Protein AF-A0A1H2G7U3-F1 (afdb_monomer_lite)

Sequence (106 aa):
MESLDAFADEEAVSAIGTDEIIETWYDYMDDDRLGFYNEPVFSAEELNALRRFHNLLECSWQNVPTTWRPDELEGCTAWSGLVAAAREERAIFLQRGRSDEERENT

Secondary structure (DSSP, 8-state):
-HHHH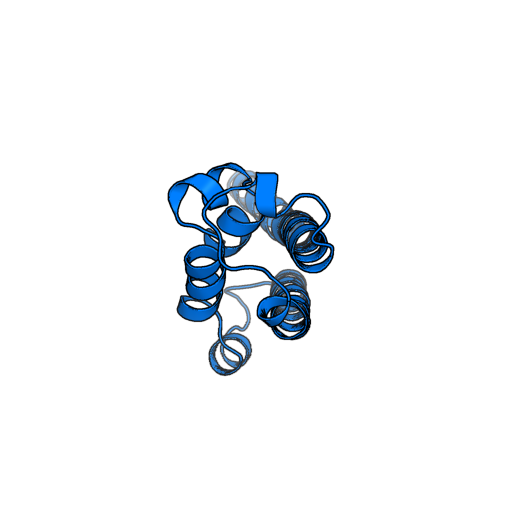HHH-HHHHHHHHHHHHHHHHHHH--HHHHHH--TTTS-HHHHHHHHHHHHHHHHHGGGS---S-GGGGTT-HHHHHHHHHHHHHHHHHHHHHHHHHHHTT-

pLDDT: mean 80.7, std 15.26, range [36.56, 93.81]

Structure (mmCIF, N/CA/C/O backbone):
data_AF-A0A1H2G7U3-F1
#
_entry.id   AF-A0A1H2G7U3-F1
#
loop_
_atom_site.group_PDB
_atom_site.id
_atom_site.type_symbol
_atom_site.label_atom_id
_atom_site.label_alt_id
_atom_site.label_comp_id
_atom_site.label_asym_id
_atom_site.label_entity_id
_atom_site.label_seq_id
_atom_site.pdbx_PDB_ins_code
_atom_site.Cartn_x
_atom_site.Cartn_y
_atom_site.Cartn_z
_atom_site.occupancy
_atom_site.B_iso_or_equiv
_atom_site.auth_seq_id
_atom_site.auth_comp_id
_atom_site.auth_asym_id
_atom_site.auth_atom_id
_atom_site.pdbx_PDB_model_num
ATOM 1 N N . MET A 1 1 ? -0.268 0.203 10.593 1.00 58.94 1 MET A N 1
ATOM 2 C CA . MET A 1 1 ? -0.189 1.291 9.592 1.00 58.94 1 MET A CA 1
ATOM 3 C C . MET A 1 1 ? 1.147 1.293 8.868 1.00 58.94 1 MET A C 1
ATOM 5 O O . MET A 1 1 ? 1.173 1.716 7.732 1.00 58.94 1 MET A O 1
ATOM 9 N N . GLU A 1 2 ? 2.222 0.772 9.458 1.00 65.62 2 GLU A N 1
ATOM 10 C CA . GLU A 1 2 ? 3.542 0.683 8.810 1.00 65.62 2 GLU A CA 1
ATOM 11 C C . GLU A 1 2 ? 3.510 0.059 7.399 1.00 65.62 2 GLU A C 1
ATOM 13 O O . GLU A 1 2 ? 4.265 0.469 6.525 1.00 65.62 2 GLU A O 1
ATOM 18 N N . SER A 1 3 ? 2.563 -0.844 7.129 1.00 75.56 3 SER A N 1
ATOM 19 C CA . SER A 1 3 ? 2.320 -1.407 5.799 1.00 75.56 3 SER A CA 1
ATOM 20 C C . SER A 1 3 ? 1.822 -0.384 4.766 1.00 75.56 3 SER A C 1
ATOM 22 O O . SER A 1 3 ? 2.301 -0.409 3.644 1.00 75.56 3 SER A O 1
ATOM 24 N N . LEU A 1 4 ? 0.927 0.556 5.105 1.00 82.06 4 LEU A N 1
ATOM 25 C CA . LEU A 1 4 ? 0.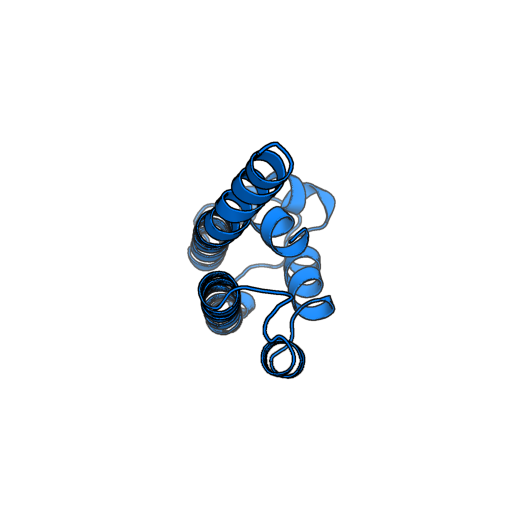534 1.634 4.172 1.00 82.06 4 LEU A CA 1
ATOM 26 C C . LEU A 1 4 ? 1.649 2.671 3.995 1.00 82.06 4 LEU A C 1
ATOM 28 O O . LEU A 1 4 ? 1.784 3.243 2.915 1.00 82.06 4 LEU A O 1
ATOM 32 N N . ASP A 1 5 ? 2.448 2.910 5.038 1.00 83.19 5 ASP A N 1
ATOM 33 C CA . ASP A 1 5 ? 3.632 3.768 4.959 1.00 83.19 5 ASP A CA 1
ATOM 34 C C . ASP A 1 5 ? 4.647 3.224 3.942 1.00 83.19 5 ASP A C 1
ATOM 36 O O . ASP A 1 5 ? 5.147 3.998 3.130 1.00 83.19 5 ASP A O 1
ATOM 40 N N . ALA A 1 6 ? 4.865 1.905 3.902 1.00 85.12 6 ALA A N 1
ATOM 41 C CA . ALA A 1 6 ? 5.773 1.268 2.944 1.00 85.12 6 ALA A CA 1
ATOM 42 C C . ALA A 1 6 ? 5.347 1.448 1.472 1.00 85.12 6 ALA A C 1
ATOM 44 O O . ALA A 1 6 ? 6.200 1.569 0.601 1.00 85.12 6 ALA A O 1
ATOM 45 N N . PHE A 1 7 ? 4.042 1.514 1.178 1.00 86.94 7 PHE A N 1
ATOM 46 C CA . PHE A 1 7 ? 3.555 1.854 -0.170 1.00 86.94 7 PHE A CA 1
ATOM 47 C C . PHE A 1 7 ? 3.611 3.358 -0.461 1.00 86.94 7 PHE A C 1
ATOM 49 O O . PHE A 1 7 ? 3.745 3.762 -1.612 1.00 86.94 7 PHE A O 1
ATOM 56 N N . ALA A 1 8 ? 3.437 4.205 0.554 1.00 85.56 8 ALA A N 1
ATOM 57 C CA . ALA A 1 8 ? 3.403 5.655 0.377 1.00 85.56 8 ALA A CA 1
ATOM 58 C C . ALA A 1 8 ? 4.802 6.278 0.217 1.00 85.56 8 ALA A C 1
ATOM 60 O O . ALA A 1 8 ? 4.906 7.385 -0.334 1.00 85.56 8 ALA A O 1
ATOM 61 N N . ASP A 1 9 ? 5.829 5.580 0.705 1.00 85.94 9 ASP A N 1
ATOM 62 C CA . ASP A 1 9 ? 7.229 5.982 0.713 1.00 85.94 9 ASP A CA 1
ATOM 63 C C . ASP A 1 9 ? 7.991 5.446 -0.509 1.00 85.94 9 ASP A C 1
ATOM 65 O O . ASP A 1 9 ? 8.062 4.248 -0.764 1.00 85.94 9 ASP A O 1
ATOM 69 N N . GLU A 1 10 ? 8.572 6.353 -1.293 1.00 78.56 10 GLU A N 1
ATOM 70 C CA . GLU A 1 10 ? 9.302 5.989 -2.515 1.00 78.56 10 GLU A CA 1
ATOM 71 C C . GLU A 1 10 ? 10.687 5.393 -2.204 1.00 78.56 10 GLU A C 1
ATOM 73 O O . GLU A 1 10 ? 11.230 4.625 -3.004 1.00 78.56 10 GLU A O 1
ATOM 78 N N . GLU A 1 11 ? 11.249 5.695 -1.029 1.00 85.69 11 GLU A N 1
ATOM 79 C CA . GLU A 1 11 ? 12.526 5.133 -0.585 1.00 85.69 11 GLU A CA 1
ATOM 80 C C . GLU A 1 11 ? 12.384 3.662 -0.160 1.00 85.69 11 GLU A C 1
ATOM 82 O O . GLU A 1 11 ? 13.326 2.885 -0.337 1.00 85.69 11 GLU A O 1
ATOM 87 N N . ALA A 1 12 ? 11.196 3.238 0.285 1.00 87.38 12 ALA A N 1
ATOM 88 C CA . ALA A 1 12 ? 10.892 1.854 0.643 1.00 87.38 12 ALA A CA 1
ATOM 89 C C . ALA A 1 12 ? 11.186 0.871 -0.500 1.00 87.38 12 ALA A C 1
ATOM 91 O O . ALA A 1 12 ? 11.768 -0.188 -0.265 1.00 87.38 12 ALA A O 1
ATOM 92 N N . VAL A 1 13 ? 10.885 1.236 -1.753 1.00 90.25 13 VAL A N 1
ATOM 93 C CA . VAL A 1 13 ? 11.193 0.387 -2.921 1.00 90.25 13 VAL A CA 1
ATOM 94 C C . VAL A 1 13 ? 12.695 0.144 -3.039 1.00 90.25 13 VAL A C 1
ATOM 96 O O . VAL A 1 13 ? 13.121 -0.969 -3.332 1.00 90.25 13 VAL A O 1
ATOM 99 N N . SER A 1 14 ? 13.506 1.168 -2.780 1.00 90.88 14 SER A N 1
ATOM 100 C CA . SER A 1 14 ? 14.966 1.038 -2.829 1.00 90.88 14 SER A CA 1
ATOM 101 C C . SER A 1 14 ? 15.524 0.262 -1.633 1.00 90.88 14 SER A C 1
ATOM 103 O O . SER A 1 14 ? 16.608 -0.313 -1.724 1.00 90.88 14 SER A O 1
ATOM 105 N N . ALA A 1 15 ? 14.807 0.264 -0.507 1.00 91.31 15 ALA A N 1
ATOM 106 C CA . ALA A 1 15 ? 15.235 -0.363 0.736 1.00 91.31 15 ALA A CA 1
ATOM 107 C C . ALA A 1 15 ? 14.906 -1.862 0.804 1.00 91.31 15 ALA A C 1
ATOM 109 O O . ALA A 1 15 ? 15.753 -2.641 1.243 1.00 91.31 15 ALA A O 1
ATOM 110 N N . ILE A 1 16 ? 13.695 -2.252 0.395 1.00 91.12 16 ILE A N 1
ATOM 111 C CA . ILE A 1 16 ? 13.171 -3.620 0.552 1.00 91.12 16 ILE A CA 1
ATOM 112 C C . ILE A 1 16 ? 12.583 -4.210 -0.741 1.00 91.12 16 ILE A C 1
ATOM 114 O O . ILE A 1 16 ? 12.420 -5.419 -0.840 1.00 91.12 16 ILE A O 1
ATOM 118 N N . GLY A 1 17 ? 12.335 -3.395 -1.769 1.00 92.62 17 GLY A N 1
ATOM 119 C CA . GLY A 1 17 ? 11.762 -3.852 -3.037 1.00 92.62 17 GLY A CA 1
ATOM 120 C C . GLY A 1 17 ? 10.236 -3.983 -3.018 1.00 92.62 17 GLY A C 1
ATOM 121 O O . GLY A 1 17 ? 9.600 -4.033 -1.969 1.00 92.62 17 GLY A O 1
ATOM 122 N N . THR A 1 18 ? 9.628 -4.014 -4.206 1.00 91.94 18 THR A N 1
ATOM 123 C CA . THR A 1 18 ? 8.161 -4.060 -4.361 1.00 91.94 18 THR A CA 1
ATOM 124 C C . THR A 1 18 ? 7.527 -5.339 -3.825 1.00 91.94 18 THR A C 1
ATOM 126 O O . THR A 1 18 ? 6.408 -5.286 -3.328 1.00 91.94 18 THR A O 1
ATOM 129 N N . ASP A 1 19 ? 8.239 -6.462 -3.900 1.00 92.94 19 ASP A N 1
ATOM 130 C CA . ASP A 1 19 ? 7.779 -7.769 -3.416 1.00 92.94 19 ASP A CA 1
ATOM 131 C C . ASP A 1 19 ? 7.612 -7.765 -1.893 1.00 92.94 19 ASP A C 1
ATOM 133 O O . ASP A 1 19 ? 6.504 -7.954 -1.401 1.00 92.94 19 ASP A O 1
ATOM 137 N N . GLU A 1 20 ? 8.658 -7.380 -1.154 1.00 92.00 20 GLU A N 1
ATOM 138 C CA . GLU A 1 20 ? 8.612 -7.282 0.311 1.00 92.00 20 GLU A CA 1
ATOM 139 C C . GLU A 1 20 ? 7.592 -6.240 0.792 1.00 92.00 20 GLU A C 1
ATOM 141 O O . GLU A 1 20 ? 6.944 -6.443 1.817 1.00 92.00 20 GLU A O 1
ATOM 146 N N . ILE A 1 21 ? 7.398 -5.128 0.067 1.00 91.75 21 ILE A N 1
ATOM 147 C CA . ILE A 1 21 ? 6.345 -4.145 0.395 1.00 91.75 21 ILE A CA 1
ATOM 148 C C . ILE A 1 21 ? 4.957 -4.798 0.314 1.00 91.75 21 ILE A C 1
ATOM 150 O O . ILE A 1 21 ? 4.121 -4.601 1.200 1.00 91.75 21 ILE A O 1
ATOM 154 N N . ILE A 1 22 ? 4.711 -5.587 -0.734 1.00 91.50 22 ILE A N 1
ATOM 155 C CA . ILE A 1 22 ? 3.449 -6.302 -0.935 1.00 91.50 22 ILE A CA 1
ATOM 156 C C . ILE A 1 22 ? 3.289 -7.411 0.112 1.00 91.50 22 ILE A C 1
ATOM 158 O O . ILE A 1 22 ? 2.238 -7.498 0.745 1.00 91.50 22 ILE A O 1
ATOM 162 N N . GLU A 1 23 ? 4.323 -8.211 0.363 1.00 90.31 23 GLU A N 1
ATOM 163 C CA . GLU A 1 23 ? 4.303 -9.252 1.394 1.00 90.31 23 GLU A CA 1
ATOM 164 C C . GLU A 1 23 ? 4.087 -8.669 2.792 1.00 90.31 23 GLU A C 1
ATOM 166 O O . GLU A 1 23 ? 3.313 -9.221 3.571 1.00 90.31 23 GLU A O 1
ATOM 171 N N . THR A 1 24 ? 4.662 -7.502 3.091 1.00 88.75 24 THR A N 1
ATOM 172 C CA . THR A 1 24 ? 4.415 -6.782 4.348 1.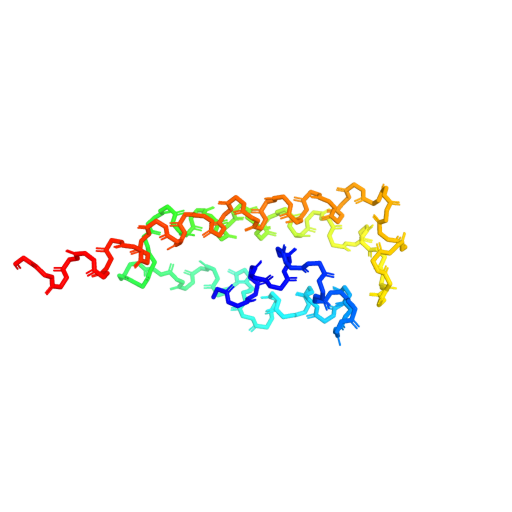00 88.75 24 THR A CA 1
ATOM 173 C C . THR A 1 24 ? 2.940 -6.417 4.499 1.00 88.75 24 THR A C 1
ATOM 175 O O . THR A 1 24 ? 2.421 -6.403 5.611 1.00 88.75 24 THR A O 1
ATOM 178 N N . TRP A 1 25 ? 2.205 -6.139 3.419 1.00 89.38 25 TRP A N 1
ATOM 179 C CA . TRP A 1 25 ? 0.754 -6.001 3.542 1.00 89.38 25 TRP A CA 1
ATOM 180 C C . TRP A 1 25 ? 0.109 -7.323 3.967 1.00 89.38 25 TRP A C 1
ATOM 182 O O . TRP A 1 25 ? -0.624 -7.332 4.954 1.00 89.38 25 TRP A O 1
ATOM 192 N N . TYR A 1 26 ? 0.407 -8.422 3.273 1.00 87.06 26 TYR A N 1
ATOM 193 C CA . TYR A 1 26 ? -0.206 -9.730 3.531 1.00 87.06 26 TYR A CA 1
ATOM 194 C C . TYR A 1 26 ? 0.168 -1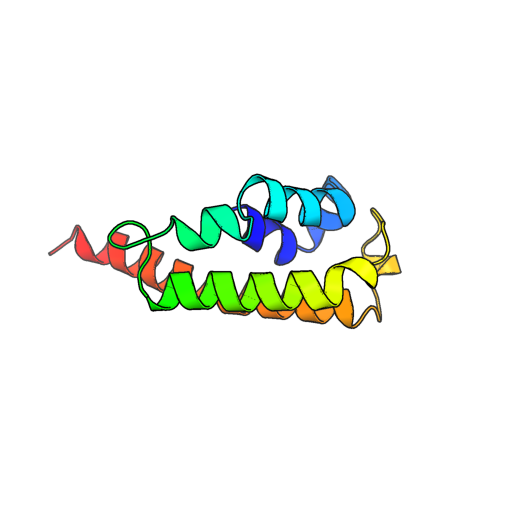0.338 4.888 1.00 87.06 26 TYR A C 1
ATOM 196 O O . TYR A 1 26 ? -0.660 -11.005 5.510 1.00 87.06 26 TYR A O 1
ATOM 204 N N . ASP A 1 27 ? 1.365 -10.056 5.407 1.00 85.00 27 ASP A N 1
ATOM 205 C CA . ASP A 1 27 ? 1.774 -10.504 6.742 1.00 85.00 27 ASP A CA 1
ATOM 206 C C . ASP A 1 27 ? 0.887 -9.899 7.837 1.00 85.00 27 ASP A C 1
ATOM 208 O O . ASP A 1 27 ? 0.573 -10.555 8.835 1.00 85.00 27 ASP A O 1
ATOM 212 N N . TYR A 1 28 ? 0.412 -8.667 7.630 1.00 76.19 28 TYR A N 1
ATOM 213 C CA . TYR A 1 28 ? -0.464 -7.964 8.564 1.00 76.19 28 TYR A CA 1
ATOM 214 C C . TYR A 1 28 ? -1.949 -8.155 8.248 1.00 76.19 28 TYR A C 1
ATOM 216 O O . TYR A 1 28 ? -2.751 -8.287 9.178 1.00 76.19 28 TYR A O 1
ATOM 224 N N . MET A 1 29 ? -2.311 -8.194 6.968 1.00 78.69 29 MET A N 1
ATOM 225 C CA . MET A 1 29 ? -3.672 -8.082 6.458 1.00 78.69 29 MET A CA 1
ATOM 226 C C . MET A 1 29 ? -3.940 -9.161 5.407 1.00 78.69 29 MET A C 1
ATOM 228 O O . MET A 1 29 ? -3.476 -9.071 4.276 1.00 78.69 29 MET A O 1
ATOM 232 N N . ASP A 1 30 ? -4.780 -10.122 5.767 1.00 73.81 30 ASP A N 1
ATOM 233 C CA . ASP A 1 30 ? -5.378 -11.082 4.839 1.00 73.81 30 ASP A CA 1
ATOM 234 C C . ASP A 1 30 ? -6.908 -11.016 4.976 1.00 73.81 30 ASP A C 1
ATOM 236 O O . ASP A 1 30 ? -7.411 -10.434 5.948 1.00 73.81 30 ASP A O 1
ATOM 240 N N . ASP A 1 31 ? -7.651 -11.593 4.033 1.00 69.69 31 ASP A N 1
ATOM 241 C CA . ASP A 1 31 ? -9.119 -11.540 3.981 1.00 69.69 31 ASP A CA 1
ATOM 242 C C . ASP A 1 31 ? -9.744 -12.057 5.294 1.00 69.69 31 ASP A C 1
ATOM 244 O O . ASP A 1 31 ? -10.670 -11.458 5.851 1.00 69.69 31 ASP A O 1
ATOM 248 N N . ASP A 1 32 ? -9.131 -13.094 5.876 1.00 71.56 32 ASP A N 1
ATOM 249 C CA . ASP A 1 32 ? -9.499 -13.643 7.183 1.00 71.56 32 ASP A CA 1
ATOM 250 C C . ASP A 1 32 ? -9.308 -12.606 8.309 1.00 71.56 32 ASP A C 1
ATOM 252 O O . ASP A 1 32 ? -10.233 -12.324 9.077 1.00 71.56 32 ASP A O 1
ATOM 256 N N . ARG A 1 33 ? -8.152 -11.925 8.356 1.00 71.44 33 ARG A N 1
ATOM 257 C CA . ARG A 1 33 ? -7.858 -10.890 9.368 1.00 71.44 33 ARG A CA 1
ATOM 258 C C . ARG A 1 33 ? -8.737 -9.649 9.215 1.00 71.44 33 ARG A C 1
ATOM 260 O O . ARG A 1 33 ? -9.178 -9.093 10.221 1.00 71.44 33 ARG A O 1
ATOM 267 N N . LEU A 1 34 ? -9.054 -9.243 7.985 1.00 71.94 34 LEU A N 1
ATOM 268 C CA . LEU A 1 34 ? -10.013 -8.170 7.682 1.00 71.94 34 LEU A CA 1
ATOM 269 C C . LEU A 1 34 ? -11.425 -8.471 8.204 1.00 71.94 34 LEU A C 1
ATOM 271 O O . LEU A 1 34 ? -12.160 -7.538 8.543 1.00 71.94 34 LEU A O 1
ATOM 275 N N . GLY A 1 35 ? -11.796 -9.750 8.294 1.00 67.19 35 GLY A N 1
ATOM 276 C CA . GLY A 1 35 ? -13.035 -10.208 8.922 1.00 67.19 35 GLY A CA 1
ATOM 277 C C . GLY A 1 35 ? -13.022 -10.134 10.454 1.00 67.19 35 GLY A C 1
ATOM 278 O O . GLY A 1 35 ? -14.073 -9.941 11.069 1.00 67.19 35 GLY A O 1
ATOM 279 N N . PHE A 1 36 ? -11.845 -10.240 11.079 1.00 67.62 36 PHE A N 1
ATOM 280 C CA . PHE A 1 36 ? -11.694 -10.196 12.537 1.00 67.62 36 PHE A CA 1
ATOM 281 C C . PHE A 1 36 ? -11.599 -8.781 13.114 1.00 67.62 36 PHE A C 1
ATOM 283 O O . PHE A 1 36 ? -11.979 -8.575 14.273 1.00 67.62 36 PHE A O 1
ATOM 290 N N . TYR A 1 37 ? -11.142 -7.795 12.339 1.00 68.00 37 TYR A N 1
ATOM 291 C CA . TYR A 1 37 ? -11.084 -6.414 12.811 1.00 68.00 37 TYR A CA 1
ATOM 292 C C . TYR A 1 37 ? -12.485 -5.820 13.007 1.00 68.00 37 TYR A C 1
ATOM 294 O O . TYR A 1 37 ? -13.275 -5.694 12.074 1.00 68.00 37 TYR A O 1
ATOM 302 N N . ASN A 1 38 ? -12.773 -5.425 14.246 1.00 63.44 38 ASN A N 1
ATOM 303 C CA . ASN A 1 38 ? -14.030 -4.819 14.670 1.00 63.44 38 ASN A CA 1
ATOM 304 C C . ASN A 1 38 ? -13.751 -3.643 15.623 1.00 63.44 38 ASN A C 1
ATOM 306 O O . ASN A 1 38 ? -12.637 -3.488 16.140 1.00 63.44 38 ASN A O 1
ATOM 310 N N . GLU A 1 39 ? -14.762 -2.812 15.875 1.00 50.75 39 GLU A N 1
ATOM 311 C CA . GLU A 1 39 ? -14.688 -1.787 16.921 1.00 50.75 39 GLU A CA 1
ATOM 312 C C . GLU A 1 39 ? -14.344 -2.428 18.285 1.00 50.75 39 GLU A C 1
ATOM 314 O O . GLU A 1 39 ? -14.824 -3.529 18.577 1.00 50.75 39 GLU A O 1
ATOM 319 N N . PRO A 1 40 ? -13.525 -1.782 19.142 1.00 59.47 40 PRO A N 1
ATOM 320 C CA . PRO A 1 40 ? -13.088 -0.378 19.091 1.00 59.47 40 PRO A CA 1
ATOM 321 C C . PRO A 1 40 ? -11.710 -0.128 18.443 1.00 59.47 40 PRO A C 1
ATOM 323 O O . PRO A 1 40 ? -11.233 1.009 18.462 1.00 59.47 40 PRO A O 1
ATOM 326 N N . VAL A 1 41 ? -11.054 -1.161 17.896 1.00 68.12 41 VAL A N 1
ATOM 327 C CA . VAL A 1 41 ? -9.667 -1.069 17.392 1.00 68.12 41 VAL A CA 1
ATOM 328 C C . VAL A 1 41 ? -9.579 -0.148 16.172 1.00 68.12 41 VAL A C 1
ATOM 330 O O . VAL A 1 41 ? -8.748 0.753 16.134 1.00 68.12 41 VAL A O 1
ATOM 333 N N . PHE A 1 42 ? -10.502 -0.305 15.226 1.00 74.12 42 PHE A N 1
ATOM 334 C CA . PHE A 1 42 ? -10.637 0.563 14.060 1.00 74.12 42 PHE A CA 1
ATOM 335 C C . PHE A 1 42 ? -12.058 1.107 13.978 1.00 74.12 42 PHE A C 1
ATOM 337 O O . PHE A 1 42 ? -13.022 0.396 14.264 1.00 74.12 42 PHE A O 1
ATOM 344 N N . SER A 1 43 ? -12.187 2.370 13.584 1.00 80.06 43 SER A N 1
ATOM 345 C CA . SER A 1 43 ? -13.472 2.950 13.211 1.00 80.06 43 SER A CA 1
ATOM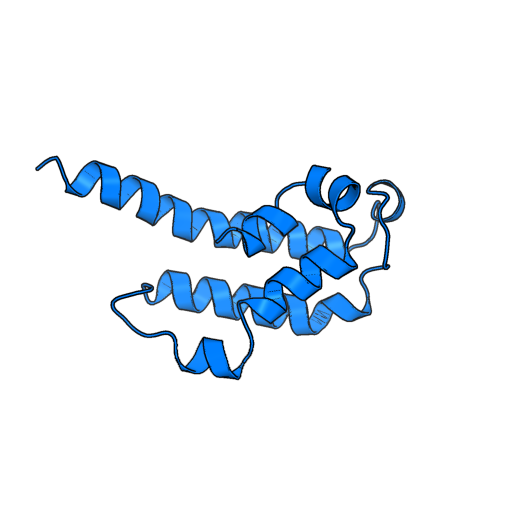 346 C C . SER A 1 43 ? -13.993 2.318 11.918 1.00 80.06 43 SER A C 1
ATOM 348 O O . SER A 1 43 ? -13.238 1.748 11.128 1.00 80.06 43 SER A O 1
ATOM 350 N N . ALA A 1 44 ? -15.293 2.459 11.660 1.00 82.25 44 ALA A N 1
ATOM 351 C CA . ALA A 1 44 ? -15.888 1.995 10.408 1.00 82.25 44 ALA A CA 1
ATOM 352 C C . ALA A 1 44 ? -15.223 2.623 9.165 1.00 82.25 44 ALA A C 1
ATOM 354 O O . ALA A 1 44 ? -15.132 1.975 8.124 1.00 82.25 44 ALA A O 1
ATOM 355 N N . GLU A 1 45 ? -14.742 3.866 9.265 1.00 83.06 45 GLU A N 1
ATOM 356 C CA . GLU A 1 45 ? -14.056 4.553 8.166 1.00 83.06 45 GLU A CA 1
ATOM 357 C C . GLU A 1 45 ? -12.666 3.959 7.903 1.00 83.06 45 GLU A C 1
ATOM 359 O O . GLU A 1 45 ? -12.341 3.656 6.756 1.00 83.06 45 GLU A O 1
ATOM 364 N N . GLU A 1 46 ? -11.902 3.678 8.960 1.00 82.75 46 GLU A N 1
ATOM 365 C CA . GLU A 1 46 ? -10.605 2.991 8.888 1.00 82.75 46 GLU A CA 1
ATOM 366 C C . GLU A 1 46 ? -10.746 1.555 8.359 1.00 82.75 46 GLU A C 1
ATOM 368 O O . GLU A 1 46 ? -9.978 1.123 7.503 1.00 82.75 46 GLU A O 1
ATOM 373 N N . LEU A 1 47 ? -11.771 0.815 8.792 1.00 83.75 47 LEU A N 1
ATOM 374 C CA . LEU A 1 47 ? -12.061 -0.521 8.259 1.00 83.75 47 LEU A CA 1
ATOM 375 C C . LEU A 1 47 ? -12.405 -0.475 6.768 1.00 83.75 47 LEU A C 1
ATOM 377 O O . LEU A 1 47 ? -11.930 -1.302 5.988 1.00 83.75 47 LEU A O 1
ATOM 381 N N . ASN A 1 48 ? -13.209 0.503 6.352 1.00 86.44 48 ASN A N 1
ATOM 382 C CA . ASN A 1 48 ? -13.518 0.706 4.940 1.00 86.44 48 ASN A CA 1
ATOM 383 C C . ASN A 1 48 ? -12.288 1.144 4.139 1.00 86.44 48 ASN A C 1
ATOM 385 O O . ASN A 1 48 ? -12.186 0.799 2.964 1.00 86.44 48 ASN A O 1
ATOM 389 N N . ALA A 1 49 ? -11.361 1.882 4.746 1.00 87.75 49 ALA A N 1
ATOM 390 C CA . ALA A 1 49 ? -10.093 2.261 4.135 1.00 87.75 49 ALA A CA 1
ATOM 391 C C . ALA A 1 49 ? -9.214 1.034 3.851 1.00 87.75 49 ALA A C 1
ATOM 393 O O . ALA A 1 49 ? -8.791 0.816 2.716 1.00 87.75 49 ALA A O 1
ATOM 394 N N . LEU A 1 50 ? -9.041 0.160 4.848 1.00 87.44 50 LEU A N 1
ATOM 395 C CA . LEU A 1 50 ? -8.271 -1.081 4.700 1.00 87.44 50 LEU A CA 1
ATOM 396 C C . LEU A 1 50 ? -8.892 -2.012 3.661 1.00 87.44 50 LEU A C 1
ATOM 398 O O . LEU A 1 50 ? -8.176 -2.567 2.833 1.00 87.44 50 LEU A O 1
ATOM 402 N N . ARG A 1 51 ? -10.224 -2.147 3.656 1.00 88.31 51 ARG A N 1
ATOM 403 C CA . ARG A 1 51 ? -10.935 -2.949 2.649 1.00 88.31 51 ARG A CA 1
ATOM 404 C C . ARG A 1 51 ? -10.753 -2.393 1.243 1.00 88.31 51 ARG A C 1
ATOM 406 O O . ARG A 1 51 ? -10.540 -3.169 0.317 1.00 88.31 51 ARG A O 1
ATOM 413 N N . ARG A 1 52 ? -10.850 -1.074 1.055 1.00 89.81 52 ARG A N 1
ATOM 414 C CA . ARG A 1 52 ? -10.652 -0.443 -0.260 1.00 89.81 52 ARG A CA 1
ATOM 415 C C . ARG A 1 52 ? -9.238 -0.677 -0.777 1.00 89.81 52 ARG A C 1
ATOM 417 O O . ARG A 1 52 ? -9.089 -1.121 -1.913 1.00 89.81 52 ARG A O 1
ATOM 424 N N . PHE A 1 53 ? -8.233 -0.459 0.070 1.00 91.50 53 PHE A N 1
ATOM 425 C CA . PHE A 1 53 ? -6.843 -0.705 -0.298 1.00 91.50 53 PHE A CA 1
ATOM 426 C C . PHE A 1 53 ? -6.581 -2.183 -0.607 1.00 91.50 53 PHE A C 1
ATOM 428 O O . PHE A 1 53 ? -6.022 -2.487 -1.655 1.00 91.50 53 PHE A O 1
ATOM 435 N N . HIS A 1 54 ? -7.047 -3.103 0.246 1.00 91.12 54 HIS A N 1
ATOM 436 C CA . HIS A 1 54 ? -6.858 -4.539 0.037 1.00 91.12 54 HIS A CA 1
ATOM 437 C C . HIS A 1 54 ? -7.453 -5.010 -1.290 1.00 91.12 54 HIS A C 1
ATOM 439 O O . HIS A 1 54 ? -6.774 -5.672 -2.065 1.00 91.12 54 HIS A O 1
ATOM 445 N N . ASN A 1 55 ? -8.685 -4.597 -1.601 1.00 90.94 55 ASN A N 1
ATOM 446 C CA . ASN A 1 55 ? -9.319 -4.945 -2.873 1.00 90.94 55 ASN A CA 1
ATOM 447 C C . ASN A 1 55 ? -8.535 -4.405 -4.079 1.00 90.94 55 ASN A C 1
ATOM 449 O O . ASN A 1 55 ? -8.437 -5.079 -5.104 1.00 90.94 55 ASN A O 1
ATOM 453 N N . LEU A 1 56 ? -7.974 -3.195 -3.976 1.00 92.81 56 LEU A N 1
ATOM 454 C CA . LEU A 1 56 ? -7.137 -2.641 -5.038 1.00 92.81 56 LEU A CA 1
ATOM 455 C C . LEU A 1 56 ? -5.834 -3.432 -5.190 1.00 92.81 56 LEU A C 1
ATOM 457 O O . LEU A 1 56 ? -5.434 -3.714 -6.322 1.00 92.81 56 LEU A O 1
ATOM 461 N N . LEU A 1 57 ? -5.199 -3.795 -4.072 1.00 91.75 57 LEU A N 1
ATOM 462 C CA . LEU A 1 57 ? -3.988 -4.606 -4.053 1.00 91.75 57 LEU A CA 1
ATOM 463 C C . LEU A 1 57 ? -4.235 -5.960 -4.713 1.00 91.75 57 LEU A C 1
ATOM 465 O O . LEU A 1 57 ? -3.546 -6.263 -5.682 1.00 91.75 57 LEU A O 1
ATOM 469 N N . GLU A 1 58 ? -5.280 -6.686 -4.307 1.00 91.94 58 GLU A N 1
ATOM 470 C CA . GLU A 1 58 ? -5.710 -7.964 -4.899 1.00 91.94 58 GLU A CA 1
ATOM 471 C C . GLU A 1 58 ? -5.876 -7.890 -6.425 1.00 91.94 58 GLU A C 1
ATOM 473 O O . GLU A 1 58 ? -5.481 -8.802 -7.151 1.00 91.94 58 GLU A O 1
ATOM 478 N N . CYS A 1 59 ? -6.412 -6.779 -6.938 1.00 92.12 59 CYS A N 1
ATOM 479 C CA . CYS A 1 59 ? -6.603 -6.583 -8.377 1.00 92.12 59 CYS A CA 1
ATOM 480 C C . CYS A 1 59 ? -5.314 -6.220 -9.133 1.00 92.12 59 CYS A C 1
ATOM 482 O O . CYS A 1 59 ? -5.246 -6.399 -10.352 1.00 92.12 59 CYS A O 1
ATOM 484 N N . SER A 1 60 ? -4.322 -5.651 -8.447 1.00 90.94 60 SER A N 1
ATOM 485 C CA . SER A 1 60 ? -3.218 -4.930 -9.091 1.00 90.94 60 SER A CA 1
ATOM 486 C C . SER A 1 60 ? -1.856 -5.585 -8.893 1.00 90.94 60 SER A C 1
ATOM 488 O O . SER A 1 60 ? -1.000 -5.416 -9.759 1.00 90.94 60 SER A O 1
ATOM 490 N N . TRP A 1 61 ? -1.646 -6.335 -7.805 1.00 90.00 61 TRP A N 1
ATOM 491 C CA . TRP A 1 61 ? -0.320 -6.810 -7.390 1.00 90.00 61 TRP A CA 1
ATOM 492 C C . TRP A 1 61 ? 0.370 -7.670 -8.455 1.00 90.00 61 TRP A C 1
ATOM 494 O O . TRP A 1 61 ? 1.556 -7.496 -8.701 1.00 90.00 61 TRP A O 1
ATOM 504 N N . GLN A 1 62 ? -0.380 -8.507 -9.179 1.00 91.19 62 GLN A N 1
ATOM 505 C CA . GLN A 1 62 ? 0.164 -9.360 -10.250 1.00 91.19 62 GLN A CA 1
ATOM 506 C C . GLN A 1 62 ? 0.731 -8.565 -1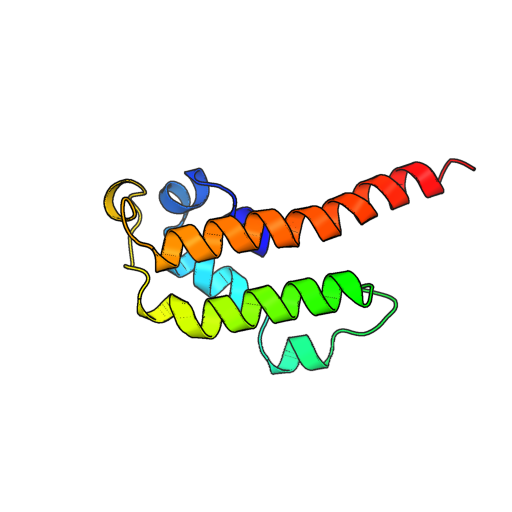1.438 1.00 91.19 62 GLN A C 1
ATOM 508 O O . GLN A 1 62 ? 1.494 -9.103 -12.236 1.00 91.19 62 GLN A O 1
ATOM 513 N N . ASN A 1 63 ? 0.338 -7.295 -11.578 1.00 91.88 63 ASN A N 1
ATOM 514 C CA . ASN A 1 63 ? 0.811 -6.395 -12.628 1.00 91.88 63 ASN A CA 1
ATOM 515 C C . ASN A 1 63 ? 1.947 -5.476 -12.149 1.00 91.88 63 ASN A C 1
ATOM 517 O O . ASN A 1 63 ? 2.446 -4.670 -12.935 1.00 91.88 63 ASN A O 1
ATOM 521 N N . VAL A 1 64 ? 2.339 -5.559 -10.874 1.00 91.94 64 VAL A N 1
ATOM 522 C CA . VAL A 1 64 ? 3.472 -4.809 -10.330 1.00 91.94 64 VAL A CA 1
ATOM 523 C C . VAL A 1 64 ? 4.748 -5.605 -10.615 1.00 91.94 64 VAL A C 1
ATOM 525 O O . VAL A 1 64 ? 4.835 -6.770 -10.232 1.00 91.94 64 VAL A O 1
ATOM 528 N N . PRO A 1 65 ? 5.752 -5.020 -11.288 1.00 91.62 65 PRO A N 1
ATOM 529 C CA . PRO A 1 65 ? 7.014 -5.709 -11.492 1.00 91.62 65 PRO A CA 1
ATOM 530 C C . PRO A 1 65 ? 7.764 -5.845 -10.162 1.00 91.62 65 PRO A C 1
ATOM 532 O O . PRO A 1 65 ? 7.854 -4.897 -9.378 1.00 91.62 65 PRO A O 1
ATOM 535 N N . THR A 1 66 ? 8.346 -7.020 -9.933 1.00 93.56 66 THR A N 1
ATOM 536 C CA . THR A 1 66 ? 9.273 -7.263 -8.825 1.00 93.56 66 THR A CA 1
ATOM 537 C C . THR A 1 66 ? 10.584 -6.528 -9.091 1.00 93.56 66 THR A C 1
ATOM 539 O O . THR A 1 66 ? 11.352 -6.914 -9.974 1.00 93.56 66 THR A O 1
ATOM 542 N N . THR A 1 67 ? 10.846 -5.456 -8.346 1.00 92.38 67 THR A N 1
ATOM 543 C CA . THR A 1 67 ? 12.049 -4.637 -8.506 1.00 92.38 67 THR A CA 1
ATOM 544 C C . THR A 1 67 ? 12.442 -3.938 -7.204 1.00 92.38 67 THR A C 1
ATOM 546 O O . THR A 1 67 ? 11.628 -3.732 -6.309 1.00 92.38 67 THR A O 1
ATOM 549 N N . TRP A 1 68 ? 13.718 -3.567 -7.131 1.00 92.81 68 TRP A N 1
ATOM 550 C CA . TRP A 1 68 ? 14.331 -2.740 -6.089 1.00 92.81 68 TRP A CA 1
ATOM 551 C C . TRP A 1 68 ? 14.648 -1.331 -6.612 1.00 92.81 68 TRP A C 1
ATOM 553 O O . TRP A 1 68 ? 15.350 -0.555 -5.968 1.00 92.81 68 TRP A O 1
ATOM 563 N N . ARG A 1 69 ? 14.212 -1.021 -7.837 1.00 91.00 69 ARG A N 1
ATOM 564 C CA . ARG A 1 69 ? 14.536 0.202 -8.564 1.00 91.00 69 ARG A CA 1
ATOM 565 C C . ARG A 1 69 ? 13.261 0.999 -8.818 1.00 91.00 69 ARG A C 1
ATOM 567 O O . ARG A 1 69 ? 12.448 0.583 -9.641 1.00 91.00 69 ARG A O 1
ATOM 574 N N . PRO A 1 70 ? 13.083 2.154 -8.156 1.00 87.94 70 PRO A N 1
ATOM 575 C CA . PRO A 1 70 ? 11.926 3.014 -8.386 1.00 87.94 70 PRO A CA 1
ATOM 576 C C . PRO A 1 70 ? 11.782 3.459 -9.848 1.00 87.94 70 PRO A C 1
ATOM 578 O O . PRO A 1 70 ? 10.662 3.597 -10.329 1.00 87.94 70 PRO A O 1
ATOM 581 N N . ASP A 1 71 ? 12.893 3.629 -10.575 1.00 90.44 71 ASP A N 1
ATOM 582 C CA . ASP A 1 71 ? 12.878 3.996 -11.998 1.00 90.44 71 ASP A CA 1
ATOM 583 C C . ASP A 1 71 ? 12.220 2.928 -12.887 1.00 90.44 71 ASP A C 1
ATOM 585 O O . ASP A 1 71 ? 11.570 3.257 -13.876 1.00 90.44 71 ASP A O 1
ATOM 589 N N . GLU A 1 72 ? 12.286 1.649 -12.505 1.00 89.31 72 GLU A N 1
ATOM 590 C CA . GLU A 1 72 ? 11.614 0.563 -13.233 1.00 89.31 72 GLU A CA 1
ATOM 591 C C . GLU A 1 72 ? 10.090 0.555 -13.011 1.00 89.31 72 GLU A C 1
ATOM 593 O O . GLU A 1 72 ? 9.357 -0.151 -13.707 1.00 89.31 72 GLU A O 1
ATOM 598 N N . LEU A 1 73 ? 9.598 1.363 -12.065 1.00 90.12 73 LEU A N 1
ATOM 599 C CA . LEU A 1 73 ? 8.177 1.575 -11.799 1.00 90.12 73 LEU A CA 1
ATOM 600 C C . LEU A 1 73 ? 7.640 2.835 -12.487 1.00 90.12 73 LEU A C 1
ATOM 602 O O . LEU A 1 73 ? 6.423 3.052 -12.476 1.00 90.12 73 LEU A O 1
ATOM 606 N N . GLU A 1 74 ? 8.496 3.646 -13.121 1.00 86.12 74 GLU A N 1
ATOM 607 C CA . GLU A 1 74 ? 8.055 4.796 -13.908 1.00 86.12 74 GLU A CA 1
ATOM 608 C C . GLU A 1 74 ? 7.149 4.331 -15.060 1.00 86.12 74 GLU A C 1
ATOM 610 O O . GLU A 1 74 ? 7.550 3.608 -15.971 1.00 86.12 74 GLU A O 1
ATOM 615 N N . GLY A 1 75 ? 5.877 4.735 -15.009 1.00 88.06 75 GLY A N 1
ATOM 616 C CA . GLY A 1 75 ? 4.852 4.321 -15.973 1.00 88.06 75 GLY A CA 1
ATOM 617 C C . GLY A 1 75 ? 4.078 3.053 -15.592 1.00 88.06 75 GLY A C 1
ATOM 618 O O . GLY A 1 75 ? 3.109 2.709 -16.277 1.00 88.06 75 GLY A O 1
ATOM 619 N N . CYS A 1 76 ? 4.420 2.388 -14.483 1.00 92.81 76 CYS A N 1
ATOM 620 C CA . CYS A 1 76 ? 3.623 1.294 -13.935 1.00 92.81 76 CYS A CA 1
ATOM 621 C C . CYS A 1 76 ? 2.350 1.841 -13.273 1.00 92.81 76 CYS A C 1
ATOM 623 O O . CYS A 1 76 ? 2.337 2.236 -12.107 1.00 92.81 76 CYS A O 1
ATOM 625 N N . THR A 1 77 ? 1.249 1.848 -14.027 1.00 93.44 77 THR A N 1
ATOM 626 C CA . THR A 1 77 ? -0.052 2.352 -13.547 1.00 93.44 77 THR A CA 1
ATOM 627 C C . THR A 1 77 ? -0.595 1.575 -12.347 1.00 93.44 77 THR A C 1
ATOM 629 O O . THR A 1 77 ? -1.214 2.183 -11.476 1.00 93.44 77 THR A O 1
ATOM 632 N N . ALA A 1 78 ? -0.319 0.268 -12.263 1.00 92.56 78 ALA A N 1
ATOM 633 C CA . ALA A 1 78 ? -0.672 -0.555 -11.109 1.00 92.56 78 ALA A CA 1
ATOM 634 C C . ALA A 1 78 ? 0.042 -0.062 -9.840 1.00 92.56 78 ALA A C 1
ATOM 636 O O . ALA A 1 78 ? -0.610 0.208 -8.836 1.00 92.56 78 ALA A O 1
ATOM 637 N N . TRP A 1 79 ? 1.362 0.148 -9.910 1.00 93.81 79 TRP A N 1
ATOM 638 C CA . TRP A 1 79 ? 2.139 0.666 -8.784 1.00 93.81 79 TRP A CA 1
ATOM 639 C C . TRP A 1 79 ? 1.712 2.083 -8.398 1.00 93.81 79 TRP A C 1
ATOM 641 O O . TRP A 1 79 ? 1.400 2.338 -7.240 1.00 93.81 79 TRP A O 1
ATOM 651 N N . SER A 1 80 ? 1.608 3.001 -9.365 1.00 92.19 80 SER A N 1
ATOM 652 C CA . SER A 1 80 ? 1.176 4.377 -9.085 1.00 92.19 80 SER A CA 1
ATOM 653 C C . SER A 1 80 ? -0.225 4.442 -8.464 1.00 92.19 80 SER A C 1
ATOM 655 O O . SER A 1 80 ? -0.462 5.269 -7.585 1.00 92.19 80 SER A O 1
ATOM 657 N N . GLY A 1 81 ? -1.144 3.565 -8.884 1.00 92.75 81 GLY A N 1
ATOM 658 C CA . GLY A 1 81 ? -2.477 3.448 -8.292 1.00 92.75 81 GLY A CA 1
ATOM 659 C C . GLY A 1 81 ? -2.437 2.978 -6.838 1.00 92.75 81 GLY A C 1
ATOM 660 O O . GLY A 1 81 ? -3.129 3.549 -5.998 1.00 92.75 81 GLY A O 1
ATOM 661 N N . LEU A 1 82 ? -1.587 1.995 -6.524 1.00 93.00 82 LEU A N 1
ATOM 662 C CA . LEU A 1 82 ? -1.386 1.518 -5.153 1.00 93.00 82 LEU A CA 1
ATOM 663 C C . LEU A 1 82 ? -0.758 2.592 -4.263 1.00 93.00 82 LEU A C 1
ATOM 665 O O . LEU A 1 82 ? -1.262 2.831 -3.171 1.00 93.00 82 LEU A O 1
ATOM 669 N N . VAL A 1 83 ? 0.271 3.300 -4.736 1.00 92.44 83 VAL A N 1
ATOM 670 C CA . VAL A 1 83 ? 0.892 4.416 -3.999 1.00 92.44 83 VAL A CA 1
ATOM 671 C C . VAL A 1 83 ? -0.136 5.514 -3.704 1.00 92.44 83 VAL A C 1
ATOM 673 O O . VAL A 1 83 ? -0.208 6.018 -2.582 1.00 92.44 83 VAL A O 1
ATOM 676 N N . ALA A 1 84 ? -0.953 5.886 -4.696 1.00 92.06 84 ALA A N 1
ATOM 677 C CA . ALA A 1 84 ? -1.990 6.901 -4.529 1.00 92.06 84 ALA A CA 1
ATOM 678 C C . ALA A 1 84 ? -3.036 6.473 -3.489 1.00 92.06 84 ALA A C 1
ATOM 680 O O . ALA A 1 84 ? -3.263 7.200 -2.521 1.00 92.06 84 ALA A O 1
ATOM 681 N N . ALA A 1 85 ? -3.583 5.264 -3.629 1.00 92.12 85 ALA A N 1
ATOM 682 C CA . ALA A 1 85 ? -4.552 4.727 -2.683 1.00 92.12 85 ALA A CA 1
ATOM 683 C C . ALA A 1 85 ? -3.958 4.594 -1.274 1.00 92.12 85 ALA A C 1
ATOM 685 O O . ALA A 1 85 ? -4.600 4.979 -0.303 1.00 92.12 85 ALA A O 1
ATOM 686 N N . ALA A 1 86 ? -2.713 4.130 -1.137 1.00 90.75 86 ALA A N 1
ATOM 687 C CA . ALA A 1 86 ? -2.048 4.042 0.159 1.00 90.75 86 ALA A CA 1
ATOM 688 C C . ALA A 1 86 ? -1.952 5.411 0.843 1.00 90.75 86 ALA A C 1
ATOM 690 O O . ALA A 1 86 ? -2.241 5.525 2.033 1.00 90.75 86 ALA A O 1
ATOM 691 N N . ARG A 1 87 ? -1.602 6.467 0.094 1.00 89.88 87 ARG A N 1
ATOM 692 C CA . ARG A 1 87 ? -1.537 7.847 0.606 1.00 89.88 87 ARG A CA 1
ATOM 693 C C . ARG A 1 87 ? -2.912 8.367 1.036 1.00 89.88 87 ARG A C 1
ATOM 695 O O . ARG A 1 87 ? -3.012 8.984 2.097 1.00 89.88 87 ARG A O 1
ATOM 702 N N . GLU A 1 88 ? -3.952 8.113 0.244 1.00 89.12 88 GLU A N 1
ATOM 703 C CA . GLU A 1 88 ? -5.331 8.513 0.555 1.00 89.12 88 GLU A CA 1
ATOM 704 C C . GLU A 1 88 ? -5.861 7.799 1.798 1.00 89.12 88 GLU A C 1
ATOM 706 O O . GLU A 1 88 ? -6.324 8.443 2.741 1.00 89.12 88 GLU A O 1
ATOM 711 N N . GLU A 1 89 ? -5.747 6.473 1.837 1.00 88.75 89 GLU A N 1
ATOM 712 C CA . GLU A 1 89 ? -6.263 5.680 2.946 1.00 88.75 89 GLU A CA 1
ATOM 713 C C . GLU A 1 89 ? -5.457 5.948 4.224 1.00 88.75 89 GLU A C 1
ATOM 715 O O . GLU A 1 89 ? -6.049 6.133 5.284 1.00 88.75 89 GLU A O 1
ATOM 720 N N . ARG A 1 90 ? -4.127 6.117 4.147 1.00 85.25 90 ARG A N 1
ATOM 721 C CA . ARG A 1 90 ? -3.292 6.533 5.291 1.00 85.25 90 ARG A CA 1
ATOM 722 C C . ARG A 1 90 ? -3.730 7.873 5.883 1.00 85.25 90 ARG A C 1
ATOM 724 O O . ARG A 1 90 ? -3.661 8.056 7.099 1.00 85.25 90 ARG A O 1
ATOM 731 N N . ALA A 1 91 ? -4.206 8.812 5.065 1.00 85.81 91 ALA A N 1
ATOM 732 C CA . ALA A 1 91 ? -4.677 10.103 5.561 1.00 85.81 91 ALA A CA 1
ATOM 733 C C . ALA A 1 91 ? -5.884 9.971 6.509 1.00 85.81 91 ALA A C 1
ATOM 735 O O . ALA A 1 91 ? -6.014 10.781 7.424 1.00 85.81 91 ALA A O 1
ATOM 736 N N . ILE A 1 92 ? -6.730 8.949 6.343 1.00 84.44 92 ILE A N 1
ATOM 737 C CA . ILE A 1 92 ? -7.878 8.673 7.229 1.00 84.44 92 ILE A CA 1
ATOM 738 C C . ILE A 1 92 ? -7.395 8.305 8.634 1.00 84.44 92 ILE A C 1
ATOM 740 O O . ILE A 1 92 ? -7.882 8.824 9.635 1.00 84.44 92 ILE A O 1
ATOM 744 N N . PHE A 1 93 ? -6.361 7.477 8.724 1.00 79.06 93 PHE A N 1
ATOM 745 C CA . PHE A 1 93 ? -5.783 7.090 10.008 1.00 79.06 93 PHE A CA 1
ATOM 746 C C . PHE A 1 93 ? -5.019 8.234 10.679 1.00 79.06 93 PHE A C 1
ATOM 748 O O . PHE A 1 93 ? -5.077 8.391 11.898 1.00 79.06 93 PHE A O 1
ATOM 755 N N . LEU A 1 94 ? -4.357 9.094 9.897 1.00 77.25 94 LEU A N 1
ATOM 756 C CA . LEU A 1 94 ? -3.716 10.301 10.427 1.00 77.25 94 LEU A CA 1
ATOM 757 C C . LEU A 1 94 ? -4.722 11.317 10.988 1.00 77.25 94 LEU A C 1
ATOM 759 O O . LEU A 1 94 ? -4.389 12.039 11.930 1.00 77.25 94 LEU A O 1
ATOM 763 N N . GLN A 1 95 ? -5.948 11.376 10.456 1.00 72.81 95 GLN A N 1
ATOM 764 C CA . GLN A 1 95 ? -7.010 12.219 11.023 1.00 72.81 95 GLN A CA 1
ATOM 765 C C . GLN A 1 95 ? -7.382 11.777 12.443 1.00 72.81 95 GLN A C 1
ATOM 767 O O . GLN A 1 95 ? -7.603 12.621 13.317 1.00 72.81 95 GLN A O 1
ATOM 772 N N . ARG A 1 96 ? -7.382 10.464 12.705 1.00 62.09 96 ARG A N 1
ATOM 773 C CA . ARG A 1 96 ? -7.618 9.922 14.047 1.00 62.09 96 ARG A CA 1
ATOM 774 C C . ARG A 1 96 ? -6.396 10.072 14.956 1.00 62.09 96 ARG A C 1
ATOM 776 O O . ARG A 1 96 ? -6.576 10.447 16.106 1.00 62.09 96 ARG A O 1
ATOM 783 N N . GLY A 1 97 ? -5.178 9.896 14.435 1.00 51.19 97 GLY A N 1
ATOM 784 C CA . GLY A 1 97 ? -3.932 10.130 15.180 1.00 51.19 97 GLY A CA 1
ATOM 785 C C . GLY A 1 97 ? -3.769 11.572 15.680 1.00 51.19 97 GLY A C 1
ATOM 786 O O . GLY A 1 97 ? -3.321 11.779 16.800 1.00 51.19 97 GLY A O 1
ATOM 787 N N . ARG A 1 98 ? -4.221 12.576 14.909 1.00 47.84 98 ARG A N 1
ATOM 788 C CA . ARG A 1 98 ? -4.335 13.963 15.407 1.00 47.84 98 ARG A CA 1
ATOM 789 C C . ARG A 1 98 ? -5.449 14.137 16.439 1.00 47.84 98 ARG A C 1
ATOM 791 O O . ARG A 1 98 ? -5.301 14.913 17.371 1.00 47.84 98 ARG A O 1
ATOM 798 N N . SER A 1 99 ? -6.555 13.413 16.279 1.00 45.75 99 SER A N 1
ATOM 799 C CA . SER A 1 99 ? -7.705 13.526 17.181 1.00 45.75 99 SER A CA 1
ATOM 800 C C . SER A 1 99 ? -7.505 12.827 18.529 1.00 45.75 99 SER A C 1
ATOM 802 O O . SER A 1 99 ? -8.198 13.189 19.474 1.00 45.75 99 SER A O 1
ATOM 804 N N . ASP A 1 100 ? -6.616 11.835 18.636 1.00 42.56 100 ASP A N 1
ATOM 805 C CA . ASP A 1 100 ? -6.288 11.180 19.914 1.00 42.56 100 ASP A CA 1
ATOM 806 C C . ASP A 1 100 ? -5.385 12.088 20.769 1.00 42.56 100 ASP A C 1
ATOM 808 O O . ASP A 1 100 ? -5.703 12.359 21.925 1.00 42.56 100 ASP A O 1
ATOM 812 N N . GLU A 1 101 ? -4.367 12.704 20.153 1.00 40.47 101 GLU A N 1
ATOM 813 C CA . GLU A 1 101 ? -3.468 13.661 20.820 1.00 40.47 101 GLU A CA 1
ATOM 814 C C . GLU A 1 101 ? -4.192 14.965 21.243 1.00 40.47 101 GLU A C 1
ATOM 816 O O . GLU A 1 101 ? -3.857 15.569 22.261 1.00 40.47 101 GLU A O 1
ATOM 821 N N . GLU A 1 102 ? -5.247 15.380 20.526 1.00 42.41 102 GLU A N 1
ATOM 822 C CA . GLU A 1 102 ? -6.116 16.502 20.931 1.00 42.41 102 GLU A CA 1
ATOM 823 C C . GLU A 1 102 ? -7.222 16.109 21.937 1.00 42.41 102 GLU A C 1
ATOM 825 O O . GLU A 1 102 ? -7.794 16.983 22.594 1.00 42.41 102 GLU A O 1
ATOM 830 N N . ARG A 1 103 ? -7.529 14.813 22.108 1.00 42.75 103 ARG A N 1
ATOM 831 C CA . ARG A 1 103 ? -8.566 14.323 23.040 1.00 42.75 103 ARG A CA 1
ATOM 832 C C . ARG A 1 103 ? -8.076 14.098 24.463 1.00 42.75 103 ARG A C 1
ATOM 834 O O . ARG A 1 103 ? -8.895 14.150 25.375 1.00 42.75 103 ARG A O 1
ATOM 841 N N . GLU A 1 104 ? -6.780 13.893 24.671 1.00 41.41 104 GLU A N 1
ATOM 842 C CA . GLU A 1 104 ? -6.195 13.766 26.015 1.00 41.41 104 GLU A CA 1
ATOM 843 C C . GLU A 1 104 ? -6.007 15.118 26.734 1.00 41.41 104 GLU A C 1
ATOM 845 O O . GLU A 1 104 ? -5.578 15.151 27.886 1.00 41.41 104 GLU A O 1
ATOM 850 N N . ASN A 1 105 ? -6.358 16.237 26.086 1.00 36.56 105 ASN A N 1
ATOM 851 C CA . ASN A 1 105 ? -6.140 17.594 26.597 1.00 36.56 105 ASN A CA 1
ATOM 852 C C . ASN A 1 105 ? -7.431 18.404 26.862 1.00 36.56 105 ASN A C 1
ATOM 854 O O . ASN A 1 105 ? -7.380 19.635 26.888 1.00 36.56 105 ASN A O 1
ATOM 858 N N . THR A 1 106 ? -8.587 17.752 27.065 1.00 38.00 106 THR A N 1
ATOM 859 C CA . THR A 1 106 ? -9.822 18.410 27.557 1.00 38.00 106 THR A CA 1
ATOM 860 C C . THR A 1 106 ? -10.332 17.791 28.850 1.00 38.00 106 THR A C 1
ATOM 862 O O . THR A 1 106 ? -10.450 16.549 28.906 1.00 38.00 106 THR A O 1
#

Radius of gyration: 14.74 Å; chains: 1; bounding box: 31×32×44 Å

Organism: NCBI:txid1434072

Foldseek 3Di:
DVLLVCLQDLCNLLVPRPVVSLVVCVVCDDPVVLVVDDPPVDDPLLSVLNVVLVVLCVVQVVQDDTHSDSVVCVVSPSSVVSNVSSVVSVVVVVVVVVVVVVVVPD